Protein AF-A0A6V8NNG6-F1 (afdb_monomer_lite)

Secondary structure (DSSP, 8-state):
-HHHHHHHHHHHHHS-HHHHHHHHHHS-TTTHHHHHHHHHHHSSTT------TTT--SHHHHHHHHHHHTT-SSHHHHHHHHHHHHHHHHHHHGGGHHHHHHHS-HHHHHHHHHPPPHHHHHHHHTT-

InterPro domains:
  IPR038282 DUF2267 superfamily [G3DSA:1.10.490.110] (1-114)

Radius of gyration: 14.33 Å; chains: 1; bounding box: 49×26×32 Å

Structure (mmCIF, N/CA/C/O backbone):
data_AF-A0A6V8NNG6-F1
#
_entry.id   AF-A0A6V8NNG6-F1
#
loop_
_atom_site.group_PDB
_atom_site.id
_atom_site.type_symbol
_atom_site.label_atom_id
_atom_site.label_alt_id
_atom_site.label_comp_id
_atom_site.label_asym_id
_atom_site.label_entity_id
_atom_site.label_seq_id
_atom_site.pdbx_PDB_ins_code
_atom_site.Cartn_x
_atom_site.Cartn_y
_atom_site.Cartn_z
_atom_site.occupancy
_atom_site.B_iso_or_equiv
_atom_site.auth_seq_id
_atom_site.auth_comp_id
_atom_site.auth_asym_id
_atom_site.auth_atom_id
_atom_site.pdbx_PDB_model_num
ATOM 1 N N . MET A 1 1 ? 2.235 -13.095 -1.139 1.00 68.56 1 MET A N 1
ATOM 2 C CA . MET A 1 1 ? 3.204 -12.412 -0.245 1.00 68.56 1 MET A CA 1
ATOM 3 C C . MET A 1 1 ? 4.139 -11.438 -0.961 1.00 68.56 1 MET A C 1
ATOM 5 O O . MET A 1 1 ? 4.368 -10.376 -0.406 1.00 68.56 1 MET A O 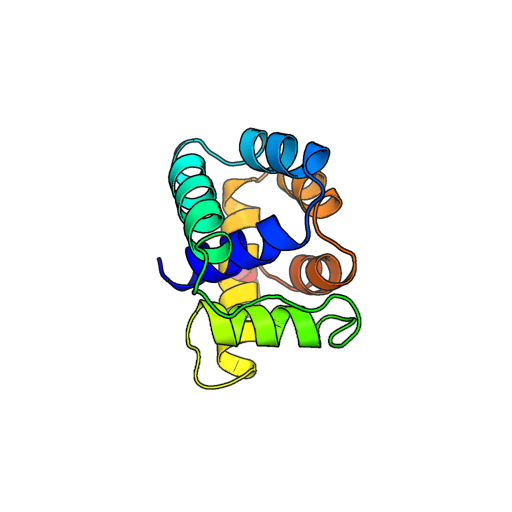1
ATOM 9 N N . ARG A 1 2 ? 4.645 -11.739 -2.168 1.00 78.38 2 ARG A N 1
ATOM 10 C CA . ARG A 1 2 ? 5.559 -10.855 -2.928 1.00 78.38 2 ARG A CA 1
ATOM 11 C C . ARG A 1 2 ? 5.034 -9.422 -3.120 1.00 78.38 2 ARG A C 1
ATOM 13 O O . ARG A 1 2 ? 5.756 -8.479 -2.840 1.00 78.38 2 ARG A O 1
ATOM 20 N N . ALA A 1 3 ? 3.758 -9.267 -3.490 1.00 81.44 3 ALA A N 1
ATOM 21 C CA . ALA A 1 3 ? 3.110 -7.959 -3.641 1.00 81.44 3 ALA A CA 1
ATOM 22 C C . ALA A 1 3 ? 3.118 -7.110 -2.370 1.00 81.44 3 ALA A C 1
ATOM 24 O O . ALA A 1 3 ? 3.494 -5.947 -2.419 1.00 81.44 3 ALA A O 1
ATOM 25 N N . VAL A 1 4 ? 2.750 -7.706 -1.233 1.00 83.31 4 VAL A N 1
ATOM 26 C CA . VAL A 1 4 ? 2.708 -7.011 0.059 1.00 83.31 4 VAL A CA 1
ATOM 27 C C . VAL A 1 4 ? 4.100 -6.510 0.433 1.00 83.31 4 VAL A C 1
ATOM 29 O O . VAL A 1 4 ? 4.239 -5.345 0.776 1.00 83.31 4 VAL A O 1
ATOM 32 N N . LYS A 1 5 ? 5.131 -7.354 0.283 1.00 83.62 5 LYS A N 1
ATOM 33 C CA . LYS A 1 5 ? 6.512 -6.961 0.585 1.00 83.62 5 LYS A CA 1
ATOM 34 C C . LYS A 1 5 ? 7.023 -5.846 -0.322 1.00 83.62 5 LYS A C 1
ATOM 36 O O . LYS A 1 5 ? 7.603 -4.885 0.164 1.00 83.62 5 LYS A O 1
ATOM 41 N N . ALA A 1 6 ? 6.755 -5.940 -1.625 1.00 83.38 6 ALA A N 1
ATOM 42 C CA . ALA A 1 6 ? 7.159 -4.912 -2.579 1.00 83.38 6 ALA A CA 1
ATOM 43 C C . ALA A 1 6 ? 6.490 -3.562 -2.279 1.00 83.38 6 ALA A C 1
ATOM 45 O O . ALA A 1 6 ? 7.154 -2.532 -2.234 1.00 83.38 6 ALA A O 1
ATOM 46 N N . VAL A 1 7 ? 5.180 -3.560 -2.018 1.00 85.06 7 VAL A N 1
ATOM 47 C CA . VAL A 1 7 ? 4.439 -2.331 -1.704 1.00 85.06 7 VAL A CA 1
ATOM 48 C C . VAL A 1 7 ? 4.872 -1.753 -0.355 1.00 85.06 7 VAL A C 1
ATOM 50 O O . VAL A 1 7 ? 5.117 -0.553 -0.271 1.00 85.06 7 VAL A O 1
ATOM 53 N N . PHE A 1 8 ? 5.021 -2.579 0.685 1.00 87.44 8 PHE A N 1
ATOM 54 C CA . PHE A 1 8 ? 5.480 -2.122 2.002 1.00 87.44 8 PHE A CA 1
ATOM 55 C C . PHE A 1 8 ? 6.910 -1.591 1.960 1.00 87.44 8 PHE A C 1
ATOM 57 O O . PHE A 1 8 ? 7.159 -0.508 2.477 1.00 87.44 8 PHE A O 1
ATOM 64 N N . GLY A 1 9 ? 7.821 -2.292 1.283 1.00 84.25 9 GLY A N 1
ATOM 65 C CA . GLY A 1 9 ? 9.206 -1.856 1.133 1.00 84.25 9 GLY A CA 1
ATOM 66 C C . GLY A 1 9 ? 9.321 -0.535 0.374 1.00 84.25 9 GLY A C 1
ATOM 67 O O . GLY A 1 9 ? 10.107 0.327 0.754 1.00 84.25 9 GLY A O 1
ATOM 68 N N . VAL A 1 10 ? 8.515 -0.329 -0.672 1.00 84.00 10 VAL A N 1
ATOM 69 C CA . VAL A 1 10 ? 8.499 0.956 -1.386 1.00 84.00 10 VAL A CA 1
ATOM 70 C C . VAL A 1 10 ? 7.920 2.059 -0.502 1.00 84.00 10 VAL A C 1
ATOM 72 O O . VAL A 1 10 ? 8.534 3.115 -0.376 1.00 84.00 10 VAL A O 1
ATOM 75 N N . LEU A 1 11 ? 6.797 1.824 0.179 1.00 82.75 11 LEU A N 1
ATOM 76 C CA . LEU A 1 11 ? 6.218 2.821 1.082 1.00 82.75 11 LEU A CA 1
ATOM 77 C C . LEU A 1 11 ? 7.160 3.193 2.232 1.00 82.75 11 LEU A C 1
ATOM 79 O O . LEU A 1 11 ? 7.303 4.376 2.527 1.00 82.75 11 LEU A O 1
ATOM 83 N N . SER A 1 12 ? 7.870 2.232 2.824 1.00 82.81 12 SER A N 1
ATOM 84 C CA . SER A 1 12 ? 8.826 2.504 3.903 1.00 82.81 12 SER A CA 1
ATOM 85 C C . SER A 1 12 ? 10.022 3.353 3.458 1.00 82.81 12 SER A C 1
ATOM 87 O O . SER A 1 12 ? 10.696 3.943 4.296 1.00 82.81 12 SER A O 1
ATOM 89 N N . THR A 1 13 ? 10.316 3.423 2.154 1.00 80.19 13 THR A N 1
ATOM 90 C CA . THR A 1 13 ? 11.345 4.338 1.618 1.00 80.19 13 THR A CA 1
ATOM 91 C C . THR A 1 13 ? 10.831 5.754 1.370 1.00 80.19 13 THR A C 1
ATOM 93 O O . THR A 1 13 ? 11.634 6.678 1.265 1.00 80.19 13 THR A O 1
ATOM 96 N N . LEU A 1 14 ? 9.511 5.923 1.268 1.00 77.25 14 LEU A N 1
ATOM 97 C CA . LEU A 1 14 ? 8.863 7.208 0.999 1.00 77.25 14 LEU A CA 1
ATOM 98 C C . LEU A 1 14 ? 8.370 7.895 2.280 1.00 77.25 14 LEU A C 1
ATOM 100 O O . LEU A 1 14 ? 8.163 9.105 2.282 1.00 77.25 14 LEU A O 1
ATOM 104 N N . LEU A 1 15 ? 8.176 7.131 3.357 1.00 77.44 15 LEU A N 1
ATOM 105 C CA . LEU A 1 15 ? 7.728 7.635 4.650 1.00 77.44 15 LEU A CA 1
ATOM 106 C C . LEU A 1 15 ? 8.888 8.230 5.468 1.00 77.44 15 LEU A C 1
ATOM 108 O O . LEU A 1 15 ? 9.942 7.598 5.587 1.00 77.44 15 LEU A O 1
ATOM 112 N N . PRO A 1 16 ? 8.693 9.398 6.106 1.00 79.38 16 PRO A N 1
ATOM 113 C CA . PRO A 1 16 ? 9.573 9.876 7.166 1.00 79.38 16 PRO A CA 1
ATOM 114 C C . PRO A 1 16 ? 9.666 8.874 8.322 1.00 79.38 16 PRO A C 1
ATOM 116 O O . PRO A 1 16 ? 8.719 8.147 8.612 1.00 79.38 16 PRO A O 1
ATOM 119 N N . GLU A 1 17 ? 10.779 8.879 9.057 1.00 77.19 17 GLU A N 1
ATOM 120 C CA . GLU A 1 17 ? 10.980 7.954 10.183 1.00 77.19 17 GLU A CA 1
ATOM 121 C C . GLU A 1 17 ? 9.939 8.112 11.303 1.00 77.19 17 GLU A C 1
ATOM 123 O O . GLU A 1 17 ? 9.515 7.115 11.890 1.00 77.19 17 GLU A O 1
ATOM 128 N N . SER A 1 18 ? 9.449 9.337 11.529 1.00 79.44 18 SER A N 1
ATOM 129 C CA . SER A 1 18 ? 8.323 9.616 12.434 1.00 79.44 18 SER A CA 1
ATOM 130 C C . SER A 1 18 ? 7.047 8.874 12.038 1.00 79.44 18 SER A C 1
ATOM 132 O O . SER A 1 18 ? 6.297 8.405 12.895 1.00 79.44 18 SER A O 1
ATOM 134 N N . ASP A 1 19 ? 6.828 8.736 10.734 1.00 84.25 19 ASP A N 1
ATOM 135 C CA . ASP A 1 19 ? 5.597 8.221 10.151 1.00 84.25 19 ASP A CA 1
ATOM 136 C C . ASP A 1 19 ? 5.674 6.703 9.979 1.00 84.25 19 ASP A C 1
ATOM 138 O O . ASP A 1 19 ? 4.651 6.030 10.054 1.00 84.25 19 ASP A O 1
ATOM 142 N N . MET A 1 20 ? 6.881 6.138 9.839 1.00 82.06 20 MET A N 1
ATOM 143 C CA . MET A 1 20 ? 7.099 4.686 9.821 1.00 82.06 20 MET A CA 1
ATOM 144 C C . MET A 1 20 ? 6.633 4.022 11.124 1.00 82.06 20 MET A C 1
ATOM 146 O O . MET A 1 20 ? 5.917 3.019 11.089 1.00 82.06 20 MET A O 1
ATOM 150 N N . ALA A 1 21 ? 6.987 4.593 12.282 1.00 84.94 21 ALA A N 1
ATOM 151 C CA . ALA A 1 21 ? 6.555 4.062 13.577 1.00 84.94 21 ALA A CA 1
ATOM 152 C C . ALA A 1 21 ? 5.026 4.131 13.732 1.00 84.94 21 ALA A C 1
ATOM 154 O O . ALA A 1 21 ? 4.399 3.191 14.227 1.00 84.94 21 ALA A O 1
ATOM 155 N N . MET A 1 22 ? 4.413 5.220 13.258 1.00 86.50 22 MET A N 1
ATOM 156 C CA . MET A 1 22 ? 2.961 5.384 13.272 1.00 86.50 22 MET A CA 1
ATOM 157 C C . MET A 1 22 ? 2.269 4.405 12.314 1.00 86.50 22 MET A C 1
ATOM 159 O O . MET A 1 22 ? 1.312 3.743 12.713 1.00 86.50 22 MET A O 1
ATOM 163 N N . ALA A 1 23 ? 2.786 4.244 11.092 1.00 86.44 23 ALA A N 1
ATOM 164 C CA . ALA A 1 23 ? 2.273 3.301 10.101 1.00 86.44 23 ALA A CA 1
ATOM 165 C C . ALA A 1 23 ? 2.286 1.873 10.646 1.00 86.44 23 ALA A C 1
ATOM 167 O O . ALA A 1 23 ? 1.281 1.171 10.544 1.00 86.44 23 ALA A O 1
ATOM 168 N N . ARG A 1 24 ? 3.386 1.471 11.291 1.00 85.69 24 ARG A N 1
ATOM 169 C CA . ARG A 1 24 ? 3.514 0.165 11.941 1.00 85.69 24 ARG A CA 1
ATOM 170 C C . ARG A 1 24 ? 2.495 -0.035 13.062 1.00 85.69 24 ARG A C 1
ATOM 172 O O . ARG A 1 24 ? 1.882 -1.094 13.122 1.00 85.69 24 ARG A O 1
ATOM 179 N N . ASN A 1 25 ? 2.312 0.954 13.936 1.00 88.00 25 ASN A N 1
ATOM 180 C CA . ASN A 1 25 ? 1.385 0.844 15.070 1.00 88.00 25 ASN A CA 1
ATOM 181 C C . ASN A 1 25 ? -0.080 0.744 14.635 1.00 88.00 25 ASN A C 1
ATOM 183 O O . ASN A 1 25 ? -0.892 0.146 15.336 1.00 88.00 25 ASN A O 1
ATOM 187 N N . LEU A 1 26 ? -0.415 1.324 13.483 1.00 87.44 26 LEU A N 1
ATOM 188 C CA . LEU A 1 26 ? -1.744 1.211 12.892 1.00 87.44 26 LEU A CA 1
ATOM 189 C C . LEU A 1 26 ? -1.960 -0.141 12.195 1.00 87.44 26 LEU A C 1
ATOM 191 O O . LEU A 1 26 ? -3.106 -0.547 12.019 1.00 87.44 26 LEU A O 1
ATOM 195 N N . LEU A 1 27 ? -0.895 -0.849 11.801 1.00 87.75 27 LEU A N 1
ATOM 196 C CA . LEU A 1 27 ? -1.018 -2.160 11.170 1.00 87.75 27 LEU A CA 1
ATOM 197 C C . LEU A 1 27 ? -1.471 -3.233 12.177 1.00 87.75 27 LEU A C 1
ATOM 199 O O . LEU A 1 27 ? -0.964 -3.289 13.302 1.00 87.75 27 LEU A O 1
ATOM 203 N N . PRO A 1 28 ? -2.338 -4.171 11.749 1.00 86.12 28 PRO A N 1
ATOM 204 C CA . PRO A 1 28 ? -2.646 -5.362 12.530 1.00 86.12 28 PRO A CA 1
ATOM 205 C C . PRO A 1 28 ? -1.373 -6.141 12.874 1.00 86.12 28 PRO A C 1
ATOM 207 O O . PRO A 1 28 ? -0.478 -6.256 12.034 1.00 86.12 28 PRO A O 1
ATOM 210 N N . GLU A 1 29 ? -1.328 -6.761 14.055 1.00 85.38 29 GLU A N 1
ATOM 211 C CA . GLU A 1 29 ? -0.160 -7.515 14.548 1.00 85.38 29 GLU A CA 1
ATOM 212 C C . GLU A 1 29 ? 0.367 -8.546 13.535 1.00 85.38 29 GLU A C 1
ATOM 214 O O . GLU A 1 29 ? 1.572 -8.714 13.380 1.00 85.38 29 GLU A O 1
ATOM 219 N N . ALA A 1 30 ? -0.527 -9.179 12.769 1.00 85.31 30 ALA A N 1
ATOM 220 C CA . ALA A 1 30 ? -0.166 -10.156 11.742 1.00 85.31 30 ALA A CA 1
ATOM 221 C C . ALA A 1 30 ? 0.622 -9.569 10.550 1.00 85.31 30 ALA A C 1
ATOM 223 O O . ALA A 1 30 ? 1.306 -10.311 9.845 1.00 85.31 30 ALA A O 1
ATOM 224 N N . LEU A 1 31 ? 0.516 -8.261 10.292 1.00 84.94 31 LEU A N 1
ATOM 225 C CA . LEU A 1 31 ? 1.186 -7.572 9.180 1.00 84.94 31 LEU A CA 1
ATOM 226 C C . LEU A 1 31 ? 2.441 -6.807 9.611 1.00 84.94 31 LEU A C 1
ATOM 228 O O . LEU A 1 31 ? 3.285 -6.529 8.762 1.00 84.94 31 LEU A O 1
ATOM 232 N N . GLN A 1 32 ? 2.606 -6.528 10.906 1.00 86.69 32 GLN A N 1
ATOM 233 C CA . GLN A 1 32 ? 3.815 -5.902 11.447 1.00 86.69 32 GLN A CA 1
ATOM 234 C C . GLN A 1 32 ? 5.118 -6.647 11.096 1.00 86.69 32 GLN A C 1
ATOM 236 O O . GLN A 1 32 ? 6.029 -5.987 10.600 1.00 86.69 32 GLN A O 1
ATOM 241 N N . PRO A 1 33 ? 5.233 -7.986 11.234 1.00 86.12 33 PRO A N 1
ATOM 242 C CA . PRO A 1 33 ? 6.474 -8.674 10.869 1.00 86.12 33 PRO A CA 1
ATOM 243 C C . PRO A 1 33 ? 6.745 -8.628 9.359 1.00 86.12 33 PRO A C 1
ATOM 245 O O . PRO A 1 33 ? 7.893 -8.640 8.931 1.00 86.12 33 PRO A O 1
ATOM 248 N N . VAL A 1 34 ? 5.696 -8.551 8.529 1.00 85.06 34 VAL A N 1
ATOM 249 C CA . VAL A 1 34 ? 5.846 -8.405 7.073 1.00 85.06 34 VAL A CA 1
ATOM 250 C C . VAL A 1 34 ? 6.356 -7.009 6.725 1.00 85.06 34 VAL A C 1
ATOM 252 O O . VAL A 1 34 ? 7.176 -6.874 5.821 1.00 85.06 34 VAL A O 1
ATOM 255 N N . TRP A 1 35 ? 5.889 -5.983 7.437 1.00 84.81 35 TRP A N 1
ATOM 256 C CA . TRP A 1 35 ? 6.380 -4.614 7.308 1.00 84.81 35 TRP A CA 1
ATOM 257 C C . TRP A 1 35 ? 7.869 -4.521 7.663 1.00 84.81 35 TRP A C 1
ATOM 259 O O . TRP A 1 35 ? 8.658 -4.096 6.824 1.00 84.81 35 TRP A O 1
ATOM 269 N N . GLU A 1 36 ? 8.270 -5.020 8.837 1.00 84.12 36 GLU A N 1
ATOM 270 C CA . GLU A 1 36 ? 9.674 -5.014 9.287 1.00 84.12 36 GLU A CA 1
ATOM 271 C C . GLU A 1 36 ? 10.614 -5.755 8.323 1.00 84.12 36 GLU A C 1
ATOM 273 O O . GLU A 1 36 ? 11.685 -5.257 7.976 1.00 84.12 36 GLU A O 1
ATOM 278 N N . ASP A 1 37 ? 10.200 -6.930 7.844 1.00 81.81 37 ASP A N 1
ATOM 279 C CA . ASP A 1 37 ? 10.977 -7.714 6.879 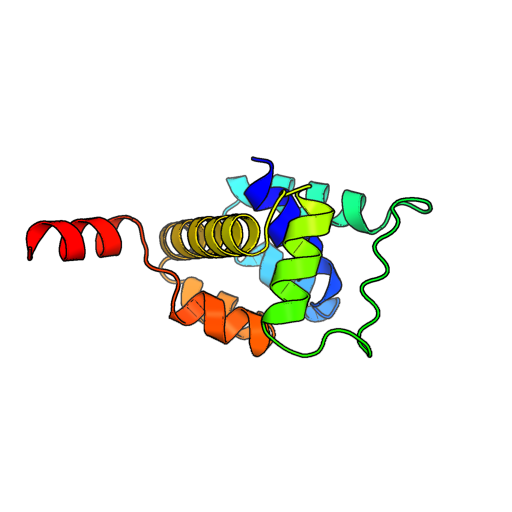1.00 81.81 37 ASP A CA 1
ATOM 280 C C . ASP A 1 37 ? 11.151 -6.972 5.538 1.00 81.81 37 ASP A C 1
ATOM 282 O O . ASP A 1 37 ? 12.189 -7.076 4.881 1.00 81.81 37 ASP A O 1
ATOM 286 N N . SER A 1 38 ? 10.161 -6.159 5.154 1.00 77.69 38 SER A N 1
ATOM 287 C CA . SER A 1 38 ? 10.191 -5.371 3.915 1.00 77.69 38 SER A CA 1
ATOM 288 C C . SER A 1 38 ? 11.094 -4.136 4.019 1.00 77.69 38 SER A C 1
ATOM 290 O O . SER A 1 38 ? 11.720 -3.762 3.024 1.00 77.69 38 SER A O 1
ATOM 292 N N . GLU A 1 39 ? 11.230 -3.539 5.210 1.00 70.69 39 GLU A N 1
ATOM 293 C CA . GLU A 1 39 ? 12.182 -2.444 5.463 1.00 70.69 39 GLU A CA 1
ATOM 294 C C . GLU A 1 39 ? 13.639 -2.897 5.272 1.00 70.69 39 GLU A C 1
ATOM 296 O O . GLU A 1 39 ? 14.473 -2.160 4.736 1.00 70.69 39 GLU A O 1
ATOM 301 N N . GLY A 1 40 ? 13.964 -4.125 5.691 1.00 59.88 40 GLY A N 1
ATOM 302 C CA . GLY A 1 40 ? 15.312 -4.686 5.558 1.00 59.88 40 GLY A CA 1
ATOM 303 C C . GLY A 1 40 ? 15.724 -4.943 4.104 1.00 59.88 40 GLY A C 1
ATOM 304 O O . GLY A 1 40 ? 16.902 -4.809 3.752 1.00 59.88 40 GLY A O 1
ATOM 305 N N . GLN A 1 41 ? 14.752 -5.259 3.245 1.00 56.75 41 GLN A N 1
ATOM 306 C CA . GLN A 1 41 ? 14.970 -5.650 1.850 1.00 56.75 41 GLN A CA 1
ATOM 307 C C . GLN A 1 41 ? 15.300 -4.459 0.928 1.00 56.75 41 GLN A C 1
ATOM 309 O O . GLN A 1 41 ? 16.023 -4.614 -0.061 1.00 56.75 41 GLN A O 1
ATOM 314 N N . THR A 1 42 ? 14.837 -3.255 1.273 1.00 52.94 42 THR A N 1
ATOM 315 C CA . THR A 1 42 ? 15.158 -2.010 0.549 1.00 52.94 42 THR A CA 1
ATOM 316 C C . THR A 1 42 ? 16.392 -1.287 1.098 1.00 52.94 42 THR A C 1
ATOM 318 O O . THR A 1 42 ? 16.963 -0.441 0.411 1.00 52.94 42 THR A O 1
ATOM 321 N N . ARG A 1 43 ? 16.860 -1.646 2.305 1.00 47.97 43 ARG A N 1
ATOM 322 C CA . ARG A 1 43 ? 18.039 -1.049 2.967 1.00 47.97 43 ARG A CA 1
ATOM 323 C C . ARG A 1 43 ? 19.338 -1.850 2.820 1.00 47.97 43 ARG A C 1
ATOM 325 O O . ARG A 1 43 ? 20.377 -1.412 3.314 1.00 47.97 43 ARG A O 1
ATOM 332 N N . THR A 1 44 ? 19.324 -3.007 2.152 1.00 38.97 44 THR A N 1
ATOM 333 C CA . THR A 1 44 ? 20.535 -3.826 1.982 1.00 38.97 44 THR A CA 1
ATOM 334 C C . THR A 1 44 ? 21.535 -3.137 1.033 1.00 38.97 44 THR A C 1
ATOM 336 O O . THR A 1 44 ? 21.182 -2.866 -0.119 1.00 38.97 44 THR A O 1
ATOM 339 N N . PRO A 1 45 ? 22.793 -2.876 1.445 1.00 36.50 45 PRO A N 1
ATOM 340 C CA . PRO A 1 45 ? 23.805 -2.302 0.559 1.00 36.50 45 PRO A CA 1
ATOM 341 C C . PRO A 1 45 ? 24.105 -3.290 -0.580 1.00 36.50 45 PRO A C 1
ATOM 343 O O . PRO A 1 45 ? 24.681 -4.347 -0.348 1.00 36.50 45 PRO A O 1
ATOM 346 N N . GLY A 1 46 ? 23.669 -2.968 -1.800 1.00 41.47 46 GLY A N 1
ATOM 347 C CA . GLY A 1 46 ? 23.782 -3.838 -2.984 1.00 41.47 46 GLY A CA 1
ATOM 348 C C . GLY A 1 46 ? 22.441 -4.199 -3.635 1.00 41.47 46 GLY A C 1
ATOM 349 O O . GLY A 1 46 ? 22.424 -4.598 -4.796 1.00 41.47 46 GLY A O 1
ATOM 350 N N . SER A 1 47 ? 21.321 -3.984 -2.936 1.00 43.22 47 SER A N 1
ATOM 351 C CA . SER A 1 47 ? 19.970 -4.004 -3.507 1.00 43.22 47 SER A CA 1
ATOM 352 C C . SER A 1 47 ? 19.723 -2.657 -4.194 1.00 43.22 47 SER A C 1
ATOM 354 O O . SER A 1 47 ? 19.503 -1.628 -3.555 1.00 43.22 47 SER A O 1
ATOM 356 N N . PHE A 1 48 ? 19.900 -2.631 -5.512 1.00 44.00 48 PHE A N 1
ATOM 357 C CA . PHE A 1 48 ? 19.785 -1.451 -6.369 1.00 44.00 48 PHE A CA 1
ATOM 358 C C . PHE A 1 48 ? 18.338 -0.945 -6.460 1.00 44.00 48 PHE A C 1
ATOM 360 O O . PHE A 1 48 ? 17.712 -1.059 -7.504 1.00 44.00 48 PHE A O 1
ATOM 367 N N . ILE A 1 49 ? 17.801 -0.321 -5.414 1.00 47.53 49 ILE A N 1
ATOM 368 C CA . ILE A 1 49 ? 16.698 0.630 -5.595 1.00 47.53 49 ILE A CA 1
ATOM 369 C C . ILE A 1 49 ? 16.923 1.837 -4.680 1.00 47.53 49 ILE A C 1
ATOM 371 O O . ILE A 1 49 ? 16.189 2.094 -3.733 1.00 47.53 49 ILE A O 1
ATOM 375 N N . ARG A 1 50 ? 17.944 2.646 -5.000 1.00 44.41 50 ARG A N 1
ATOM 376 C CA . ARG A 1 50 ? 17.833 4.083 -4.722 1.00 44.41 50 ARG A CA 1
ATOM 377 C C . ARG A 1 50 ? 16.726 4.593 -5.639 1.00 44.41 50 ARG A C 1
ATOM 379 O O . ARG A 1 50 ? 17.013 4.956 -6.779 1.00 44.41 50 ARG A O 1
ATOM 386 N N . ILE A 1 51 ? 15.479 4.578 -5.168 1.00 48.72 51 ILE A N 1
ATOM 387 C CA . ILE A 1 51 ? 14.420 5.389 -5.772 1.00 48.72 51 ILE A CA 1
ATOM 388 C C . ILE A 1 51 ? 14.931 6.821 -5.636 1.00 48.72 51 ILE A C 1
ATOM 390 O O . ILE A 1 51 ? 14.943 7.378 -4.543 1.00 48.72 51 ILE A O 1
ATOM 394 N N . GLN A 1 52 ? 15.510 7.364 -6.708 1.00 43.25 52 GLN A N 1
ATOM 395 C CA . GLN A 1 52 ? 15.955 8.749 -6.706 1.00 43.25 52 GLN A CA 1
ATOM 396 C C . GLN A 1 52 ? 14.683 9.600 -6.664 1.00 43.25 52 GLN A C 1
ATOM 398 O O . GLN A 1 52 ? 13.913 9.537 -7.627 1.00 43.25 52 GLN A O 1
ATOM 403 N N . PRO A 1 53 ? 14.445 10.367 -5.584 1.00 43.47 53 PRO A N 1
ATOM 404 C CA . PRO A 1 53 ? 13.210 11.132 -5.419 1.00 43.47 53 PRO A CA 1
ATOM 405 C C . PRO A 1 53 ? 12.998 12.141 -6.560 1.00 43.47 53 PRO A C 1
ATOM 407 O O . PRO A 1 53 ? 11.866 12.483 -6.881 1.00 43.47 53 PRO A O 1
ATOM 410 N N . ASP A 1 54 ? 14.075 12.544 -7.241 1.00 46.91 54 ASP A N 1
ATOM 411 C CA . ASP A 1 54 ? 14.049 13.574 -8.281 1.00 46.91 54 ASP A CA 1
ATOM 412 C C . ASP A 1 54 ? 13.660 13.084 -9.687 1.00 46.91 54 ASP A C 1
ATOM 414 O O . ASP A 1 54 ? 13.390 13.911 -10.558 1.00 46.91 54 ASP A O 1
ATOM 418 N N . ARG A 1 55 ? 13.649 11.768 -9.964 1.00 41.94 55 ARG A N 1
ATOM 419 C CA . ARG A 1 55 ? 13.412 11.258 -11.338 1.00 41.94 55 ARG A CA 1
ATOM 420 C C . ARG A 1 55 ? 12.042 10.644 -11.586 1.00 41.94 55 ARG A C 1
ATOM 422 O O . ARG A 1 55 ? 11.682 10.450 -12.742 1.00 41.94 55 ARG A O 1
ATOM 429 N N . HIS A 1 56 ? 11.281 10.378 -10.533 1.00 49.56 56 HIS A N 1
ATOM 430 C CA . HIS A 1 56 ? 10.015 9.665 -10.636 1.00 49.56 56 HIS A CA 1
ATOM 431 C C . HIS A 1 56 ? 8.971 10.292 -9.706 1.00 49.56 56 HIS A C 1
ATOM 433 O O . HIS A 1 56 ? 8.474 9.652 -8.783 1.00 49.56 56 HIS A O 1
ATOM 439 N N . SER A 1 57 ? 8.667 11.573 -9.920 1.00 55.16 57 SER A N 1
ATOM 440 C CA . SER A 1 57 ? 7.553 12.226 -9.233 1.00 55.16 57 SER A CA 1
ATOM 441 C C . SER A 1 57 ? 6.224 11.668 -9.753 1.00 55.16 57 SER A C 1
ATOM 443 O O . SER A 1 57 ? 6.050 11.423 -10.951 1.00 55.16 57 SER A O 1
ATOM 445 N N . GLY A 1 58 ? 5.264 11.441 -8.860 1.00 69.75 58 GLY A N 1
ATOM 446 C CA . GLY A 1 58 ? 3.934 10.980 -9.252 1.00 69.75 58 GLY A CA 1
ATOM 447 C C . GLY A 1 58 ? 3.670 9.477 -9.094 1.00 69.75 58 GLY A C 1
ATOM 448 O O . GLY A 1 58 ? 4.524 8.659 -8.761 1.00 69.75 58 GLY A O 1
ATOM 449 N N . VAL A 1 59 ? 2.426 9.109 -9.403 1.00 77.06 59 VAL A N 1
ATOM 450 C CA . VAL A 1 59 ? 1.896 7.732 -9.389 1.00 77.06 59 VAL A CA 1
ATOM 451 C C . VAL A 1 59 ? 2.758 6.760 -10.210 1.00 77.06 59 VAL A C 1
ATOM 453 O O . VAL A 1 59 ? 2.871 5.589 -9.859 1.00 77.06 59 VAL A O 1
ATOM 456 N N . HIS A 1 60 ? 3.385 7.240 -11.288 1.00 79.06 60 HIS A N 1
ATOM 457 C CA . HIS A 1 60 ? 4.227 6.422 -12.160 1.00 79.06 60 HIS A CA 1
ATOM 458 C C . HIS A 1 60 ? 5.480 5.907 -11.443 1.00 79.06 60 HIS A C 1
ATOM 460 O O . HIS A 1 60 ? 5.795 4.726 -11.552 1.00 79.06 60 HIS A O 1
ATOM 466 N N . GLY A 1 61 ? 6.125 6.753 -10.632 1.00 78.00 61 GLY A N 1
ATOM 467 C CA . GLY A 1 61 ? 7.306 6.361 -9.866 1.00 78.00 61 GLY A CA 1
ATOM 468 C C . GLY A 1 61 ? 7.022 5.308 -8.812 1.00 78.00 61 GLY A C 1
ATOM 469 O O . GLY A 1 61 ? 7.794 4.367 -8.648 1.00 78.00 61 GLY A O 1
ATOM 470 N N . LEU A 1 62 ? 5.865 5.410 -8.156 1.00 80.69 62 LEU A N 1
ATOM 471 C CA . LEU A 1 62 ? 5.403 4.393 -7.217 1.00 80.69 62 LEU A CA 1
ATOM 472 C C . LEU A 1 62 ? 5.178 3.043 -7.919 1.00 80.69 62 LEU A C 1
ATOM 474 O O . LEU A 1 62 ? 5.587 2.004 -7.404 1.00 80.69 62 LEU A O 1
ATOM 478 N N . ILE A 1 63 ? 4.572 3.051 -9.110 1.00 84.38 63 ILE A N 1
ATOM 479 C CA . ILE A 1 63 ? 4.342 1.831 -9.896 1.00 84.38 63 ILE A CA 1
ATOM 480 C C . ILE A 1 63 ? 5.667 1.214 -10.341 1.00 84.38 63 ILE A C 1
ATOM 482 O O . ILE A 1 63 ? 5.845 0.011 -10.176 1.00 84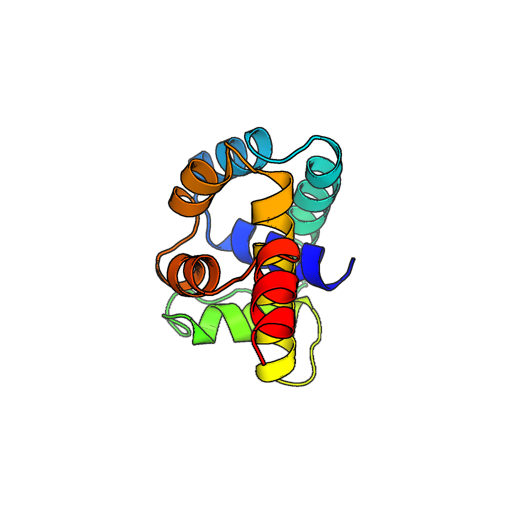.38 63 ILE A O 1
ATOM 486 N N . GLU A 1 64 ? 6.601 2.003 -10.870 1.00 82.62 64 GLU A N 1
ATOM 487 C CA . GLU A 1 64 ? 7.914 1.508 -11.304 1.00 82.62 64 GLU A CA 1
ATOM 488 C C . GLU A 1 64 ? 8.735 0.951 -10.137 1.00 82.62 64 GLU A C 1
ATOM 490 O O . GLU A 1 64 ? 9.355 -0.109 -10.262 1.00 82.62 64 GLU A O 1
ATOM 495 N N . ALA A 1 65 ? 8.691 1.611 -8.980 1.00 81.69 65 ALA A N 1
ATOM 496 C CA . ALA A 1 65 ? 9.342 1.136 -7.768 1.00 81.69 65 ALA A CA 1
ATOM 497 C C . ALA A 1 65 ? 8.775 -0.213 -7.306 1.00 81.69 65 ALA A C 1
ATOM 499 O O . ALA A 1 65 ? 9.536 -1.131 -6.992 1.00 81.69 65 ALA A O 1
ATOM 500 N N . VAL A 1 66 ? 7.448 -0.369 -7.331 1.00 84.19 66 VAL A N 1
ATOM 501 C CA . VAL A 1 66 ? 6.797 -1.646 -7.009 1.00 84.19 66 VAL A CA 1
ATOM 502 C C . VAL A 1 66 ? 7.087 -2.701 -8.074 1.00 84.19 66 VAL A C 1
ATOM 504 O O . VAL A 1 66 ? 7.334 -3.850 -7.715 1.00 84.19 66 VAL A O 1
ATOM 507 N N . CYS A 1 67 ? 7.124 -2.333 -9.358 1.00 82.31 67 CYS A N 1
ATOM 508 C CA . CYS A 1 67 ? 7.532 -3.226 -10.447 1.00 82.31 67 CYS A CA 1
ATOM 509 C C . CYS A 1 67 ? 8.941 -3.761 -10.238 1.00 82.31 67 CYS A C 1
ATOM 511 O O . CYS A 1 67 ? 9.165 -4.960 -10.360 1.00 82.31 67 CYS A O 1
ATOM 513 N N . THR A 1 68 ? 9.866 -2.885 -9.863 1.00 81.38 68 THR A N 1
ATOM 514 C CA . THR A 1 68 ? 11.266 -3.243 -9.636 1.00 81.38 68 THR A CA 1
ATOM 515 C C . THR A 1 68 ? 11.411 -4.108 -8.385 1.00 81.38 68 THR A C 1
ATOM 517 O O . THR A 1 68 ? 12.005 -5.180 -8.442 1.00 81.38 68 THR A O 1
ATOM 520 N N . SER A 1 69 ? 10.818 -3.691 -7.262 1.00 80.00 69 SER A N 1
ATOM 521 C CA . SER A 1 69 ? 10.909 -4.410 -5.984 1.00 80.00 69 SER A CA 1
ATOM 522 C C . SER A 1 69 ? 10.185 -5.759 -6.006 1.00 80.00 69 SER A C 1
ATOM 524 O O . SER A 1 69 ? 10.647 -6.734 -5.418 1.00 80.00 69 SER A O 1
ATOM 526 N N . GLY A 1 70 ? 9.051 -5.827 -6.698 1.00 80.31 70 GLY A N 1
ATOM 527 C CA . GLY A 1 70 ? 8.258 -7.038 -6.855 1.00 80.31 70 GLY A CA 1
ATOM 528 C C . GLY A 1 70 ? 8.583 -7.836 -8.110 1.00 80.31 70 GLY A C 1
ATOM 529 O O . GLY A 1 70 ? 7.827 -8.759 -8.387 1.00 80.31 70 GLY A O 1
ATOM 530 N N . GLU A 1 71 ? 9.632 -7.465 -8.858 1.00 83.25 71 GLU A N 1
ATOM 531 C CA . GLU A 1 71 ? 10.035 -7.998 -10.174 1.00 83.25 71 GLU A CA 1
ATOM 532 C C . GLU A 1 71 ? 8.823 -8.385 -11.052 1.00 83.25 71 GLU A C 1
ATOM 534 O O . GLU A 1 71 ? 8.654 -9.534 -11.481 1.00 83.25 71 GLU A O 1
ATOM 539 N N . TYR A 1 72 ? 7.931 -7.406 -11.236 1.00 82.31 72 TYR A N 1
ATOM 540 C CA . TYR A 1 72 ? 6.793 -7.470 -12.150 1.00 82.31 72 TYR A CA 1
ATOM 541 C C . TYR A 1 72 ? 7.241 -7.130 -13.570 1.00 82.31 72 TYR A C 1
ATOM 543 O O . TYR A 1 72 ? 8.114 -6.286 -13.778 1.00 82.31 72 TYR A O 1
ATOM 551 N N . LEU A 1 73 ? 6.621 -7.776 -14.556 1.00 81.25 73 LEU A N 1
ATOM 552 C CA . LEU A 1 73 ? 7.016 -7.680 -15.960 1.00 81.25 73 LEU A CA 1
ATOM 553 C C . LEU A 1 73 ? 6.401 -6.463 -16.657 1.00 81.25 73 LEU A C 1
ATOM 555 O O . LEU A 1 73 ? 6.846 -6.085 -17.740 1.00 81.25 73 LEU A O 1
ATOM 559 N N . SER A 1 74 ? 5.375 -5.848 -16.059 1.00 86.12 74 SER A N 1
ATOM 560 C CA . SER A 1 74 ? 4.731 -4.665 -16.625 1.0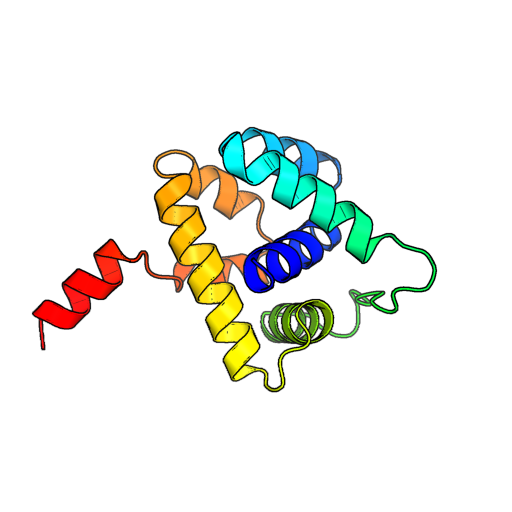0 86.12 74 SER A CA 1
ATOM 561 C C . SER A 1 74 ? 4.194 -3.689 -15.569 1.00 86.12 74 SER A C 1
ATOM 563 O O . SER A 1 74 ? 3.795 -4.107 -14.478 1.00 86.12 74 SER A O 1
ATOM 565 N N . PRO A 1 75 ? 4.067 -2.391 -15.915 1.00 84.50 75 PRO A N 1
ATOM 566 C CA . PRO A 1 75 ? 3.401 -1.402 -15.065 1.00 84.50 75 PRO A CA 1
ATOM 567 C C . PRO A 1 75 ? 1.956 -1.770 -14.705 1.00 84.50 75 PRO A C 1
ATOM 569 O O . PRO A 1 75 ? 1.478 -1.412 -13.631 1.00 84.50 75 PRO A O 1
ATOM 572 N N . ALA A 1 76 ? 1.258 -2.498 -15.583 1.00 86.00 76 ALA A N 1
ATOM 573 C CA . ALA A 1 76 ? -0.099 -2.970 -15.323 1.00 86.00 76 ALA A CA 1
ATOM 574 C C . ALA A 1 76 ? -0.126 -3.989 -14.173 1.00 86.00 76 ALA A C 1
ATOM 576 O O . ALA A 1 76 ? -0.956 -3.873 -13.275 1.00 86.00 76 ALA A O 1
ATOM 577 N N . GLU A 1 77 ? 0.817 -4.934 -14.149 1.00 83.44 77 GLU A N 1
ATOM 578 C CA . GLU A 1 77 ? 0.960 -5.889 -13.043 1.00 83.44 77 GLU A CA 1
ATOM 579 C C . GLU A 1 77 ? 1.320 -5.187 -11.730 1.00 83.44 77 GLU A C 1
ATOM 581 O O . GLU A 1 77 ? 0.732 -5.491 -10.692 1.00 83.44 77 GLU A O 1
ATOM 586 N N . GLY A 1 78 ? 2.226 -4.203 -11.773 1.00 84.81 78 GLY A N 1
ATOM 587 C CA . GLY A 1 78 ? 2.559 -3.388 -10.604 1.00 84.81 78 GLY A CA 1
ATOM 588 C C . GLY A 1 78 ? 1.358 -2.607 -10.069 1.00 84.81 78 GLY A C 1
ATOM 589 O O . GLY A 1 78 ? 1.120 -2.592 -8.863 1.00 84.81 78 GLY A O 1
ATOM 590 N N . MET A 1 79 ? 0.551 -2.015 -10.954 1.00 87.06 79 MET A N 1
ATOM 591 C CA . MET A 1 79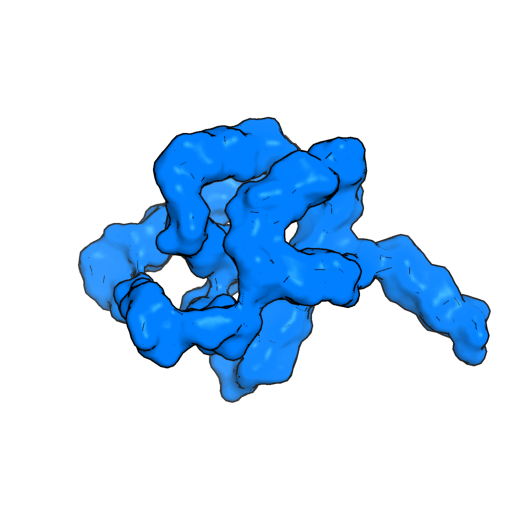 ? -0.676 -1.317 -10.564 1.00 87.06 79 MET A CA 1
ATOM 592 C C . MET A 1 79 ? -1.695 -2.273 -9.933 1.00 87.06 79 MET A C 1
ATOM 594 O O . MET A 1 79 ? -2.237 -1.957 -8.876 1.00 87.06 79 MET A O 1
ATOM 598 N N . VAL A 1 80 ? -1.908 -3.457 -10.519 1.00 86.75 80 VAL A N 1
ATOM 599 C CA . VAL A 1 80 ? -2.778 -4.495 -9.938 1.00 86.75 80 VAL A CA 1
ATOM 600 C C . VAL A 1 80 ? -2.274 -4.919 -8.559 1.00 86.75 80 VAL A C 1
ATOM 602 O O . VAL A 1 80 ? -3.070 -5.035 -7.627 1.00 86.75 80 VAL A O 1
ATOM 605 N N . ALA A 1 81 ? -0.961 -5.096 -8.395 1.00 86.75 81 ALA A N 1
ATOM 606 C CA . ALA A 1 81 ? -0.363 -5.440 -7.111 1.00 86.75 81 ALA A CA 1
ATOM 607 C C . ALA A 1 81 ? -0.601 -4.348 -6.056 1.00 86.75 81 ALA A C 1
ATOM 609 O O . ALA A 1 81 ? -1.002 -4.668 -4.937 1.00 86.75 81 ALA A O 1
ATOM 610 N N . ILE A 1 82 ? -0.412 -3.072 -6.412 1.00 89.06 82 ILE A N 1
ATOM 611 C CA . ILE A 1 82 ? -0.683 -1.939 -5.514 1.00 89.06 82 ILE A CA 1
ATOM 612 C C . ILE A 1 82 ? -2.161 -1.902 -5.130 1.00 89.06 82 ILE A C 1
ATOM 614 O O . ILE A 1 82 ? -2.477 -1.866 -3.942 1.00 89.06 82 ILE A O 1
ATOM 618 N N . SER A 1 83 ? -3.068 -1.957 -6.108 1.00 89.00 83 SER A N 1
ATOM 619 C CA . SER A 1 83 ? -4.511 -1.919 -5.860 1.00 89.00 83 SER A CA 1
ATOM 620 C C . SER A 1 83 ? -4.974 -3.081 -4.982 1.00 89.00 83 SER A C 1
ATOM 622 O O . SER A 1 83 ? -5.742 -2.858 -4.051 1.00 89.00 83 SER A O 1
ATOM 624 N N . ALA A 1 84 ? -4.471 -4.295 -5.220 1.00 86.88 84 ALA A N 1
ATOM 625 C CA . ALA A 1 84 ? -4.805 -5.463 -4.410 1.00 86.88 84 ALA A CA 1
ATOM 626 C C . ALA A 1 84 ? -4.299 -5.326 -2.966 1.00 86.88 84 ALA A C 1
ATOM 628 O O . ALA A 1 84 ? -5.029 -5.637 -2.025 1.00 86.88 84 ALA A O 1
ATOM 629 N N . VAL A 1 85 ? -3.069 -4.835 -2.774 1.00 89.56 85 VAL A N 1
ATOM 630 C CA . VAL A 1 85 ? -2.514 -4.621 -1.430 1.00 89.56 85 VAL A CA 1
ATOM 631 C C . VAL A 1 85 ? -3.274 -3.518 -0.702 1.00 89.56 85 VAL A C 1
ATOM 633 O O . VAL A 1 85 ? -3.641 -3.717 0.449 1.00 89.56 85 VAL A O 1
ATOM 636 N N . PHE A 1 86 ? -3.560 -2.390 -1.352 1.00 91.44 86 PHE A N 1
ATOM 637 C CA . PHE A 1 86 ? -4.301 -1.284 -0.739 1.00 91.44 86 PHE A CA 1
ATOM 638 C C . PHE A 1 86 ? -5.743 -1.664 -0.409 1.00 91.44 86 PHE A C 1
ATOM 640 O O . PHE A 1 86 ? -6.208 -1.355 0.685 1.00 91.44 86 PHE A O 1
ATOM 647 N N . GLY A 1 87 ? -6.425 -2.386 -1.301 1.00 88.50 87 GLY A N 1
ATOM 648 C CA . GLY A 1 87 ? -7.763 -2.918 -1.045 1.00 88.50 87 GLY A CA 1
ATOM 649 C C . GLY A 1 87 ? -7.781 -3.847 0.168 1.00 88.50 87 GLY A C 1
ATOM 650 O O . GLY A 1 87 ? -8.550 -3.632 1.102 1.00 88.50 87 GLY A O 1
ATOM 651 N N . ALA A 1 88 ? -6.858 -4.813 0.213 1.00 88.12 88 ALA A N 1
ATOM 652 C CA . ALA A 1 88 ? -6.720 -5.711 1.358 1.00 88.12 88 ALA A CA 1
ATOM 653 C C . ALA A 1 88 ? -6.353 -4.957 2.647 1.00 88.12 88 ALA A C 1
ATOM 655 O O . ALA A 1 88 ? -6.820 -5.307 3.731 1.00 88.12 88 ALA A O 1
ATOM 656 N N . LEU A 1 89 ? -5.528 -3.912 2.556 1.00 87.94 89 LEU A N 1
ATOM 657 C CA . LEU A 1 89 ? -5.128 -3.135 3.722 1.00 87.94 89 LEU A CA 1
ATOM 658 C C . LEU A 1 89 ? -6.288 -2.316 4.285 1.00 87.94 89 LEU A C 1
ATOM 660 O O . LEU A 1 89 ? -6.475 -2.310 5.498 1.00 87.94 89 LEU A O 1
ATOM 664 N N . LYS A 1 90 ? -7.107 -1.697 3.427 1.00 88.69 90 LYS A N 1
ATOM 665 C CA . LYS A 1 90 ? -8.344 -1.014 3.836 1.00 88.69 90 LYS A CA 1
ATOM 666 C C . LYS A 1 90 ? -9.269 -1.943 4.620 1.00 88.69 90 LYS A C 1
ATOM 668 O O . LYS A 1 90 ? -9.740 -1.572 5.691 1.00 88.69 90 LYS A O 1
ATOM 673 N N . GLU A 1 91 ? -9.470 -3.171 4.142 1.00 87.31 91 GLU A N 1
ATOM 674 C CA . GLU A 1 91 ? -10.313 -4.161 4.831 1.00 87.31 91 GLU A CA 1
ATOM 675 C C . GLU A 1 91 ? -9.775 -4.581 6.192 1.00 87.31 91 GLU A C 1
ATOM 677 O O . GLU A 1 91 ? -10.547 -4.872 7.110 1.00 87.31 91 GLU A O 1
ATOM 682 N N . LYS A 1 92 ? -8.449 -4.672 6.313 1.00 86.56 92 LYS A N 1
ATOM 683 C CA . LYS A 1 92 ? -7.797 -5.087 7.555 1.00 86.56 92 LYS A CA 1
ATOM 684 C C . LYS A 1 92 ? -7.703 -3.957 8.567 1.00 86.56 92 LYS A C 1
ATOM 686 O O . LYS A 1 92 ? -7.829 -4.227 9.756 1.00 86.56 92 LYS A O 1
ATOM 691 N N . LEU A 1 93 ? -7.494 -2.730 8.103 1.00 86.81 93 LEU A N 1
ATOM 692 C CA . LEU A 1 93 ? -7.393 -1.554 8.958 1.00 86.81 93 LEU A CA 1
ATOM 693 C C . LEU A 1 93 ? -8.759 -1.068 9.436 1.00 86.81 93 LEU A C 1
ATOM 695 O O . LEU A 1 93 ? -8.832 -0.563 10.551 1.00 86.81 93 LEU A O 1
ATOM 699 N N . ARG A 1 94 ? -9.824 -1.244 8.637 1.00 85.25 94 ARG A N 1
ATOM 700 C CA . ARG A 1 94 ? -11.192 -0.785 8.945 1.00 85.25 94 ARG A CA 1
ATOM 701 C C . ARG A 1 94 ? -11.183 0.655 9.472 1.00 85.25 94 ARG A C 1
ATOM 703 O O . ARG A 1 94 ? -10.914 1.572 8.707 1.00 85.25 94 ARG A O 1
ATOM 710 N N . ASP A 1 95 ? -11.373 0.834 10.776 1.00 85.94 95 ASP A N 1
ATOM 711 C CA . ASP A 1 95 ? -11.424 2.127 11.465 1.00 85.94 95 ASP A CA 1
ATOM 712 C C . ASP A 1 95 ? -10.097 2.909 11.398 1.00 85.94 95 ASP A C 1
ATOM 714 O O . ASP A 1 95 ? -10.084 4.134 11.483 1.00 85.94 95 ASP A O 1
ATOM 718 N N . ALA A 1 96 ? -8.967 2.220 11.206 1.00 86.75 96 ALA A N 1
ATOM 719 C CA . ALA A 1 96 ? -7.643 2.829 11.066 1.00 86.75 96 ALA A CA 1
ATOM 720 C C . ALA A 1 96 ? -7.280 3.192 9.612 1.00 86.75 96 ALA A C 1
ATOM 722 O O . ALA A 1 96 ? -6.221 3.780 9.380 1.00 86.75 96 ALA A O 1
ATOM 723 N N . ALA A 1 97 ? -8.121 2.849 8.627 1.00 87.00 97 ALA A N 1
ATOM 724 C CA . ALA A 1 97 ? -7.813 3.034 7.208 1.00 87.00 97 ALA A CA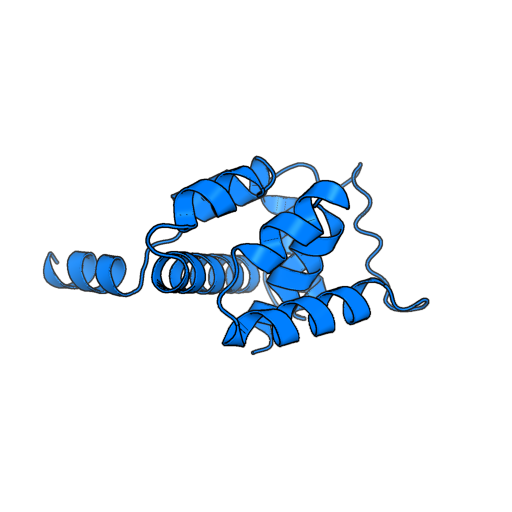 1
ATOM 725 C C . ALA A 1 97 ? -7.604 4.514 6.847 1.00 87.00 97 ALA A C 1
ATOM 727 O O . ALA A 1 97 ? -6.669 4.845 6.117 1.00 87.00 97 ALA A O 1
ATOM 728 N N . ASP A 1 98 ? -8.420 5.407 7.409 1.00 87.56 98 ASP A N 1
ATOM 729 C CA . ASP A 1 98 ? -8.313 6.845 7.160 1.00 87.56 98 ASP A CA 1
ATOM 730 C C . ASP A 1 98 ? -7.021 7.416 7.744 1.00 87.56 98 ASP A C 1
ATOM 732 O O . ASP A 1 98 ? -6.292 8.119 7.044 1.00 87.56 98 ASP A O 1
ATOM 736 N N . ALA A 1 99 ? -6.681 7.054 8.985 1.00 87.81 99 ALA A N 1
ATOM 737 C CA . ALA A 1 99 ? -5.434 7.472 9.623 1.00 87.81 99 ALA A CA 1
ATOM 738 C C . ALA A 1 99 ? -4.208 6.968 8.848 1.00 87.81 99 ALA A C 1
ATOM 740 O O . ALA A 1 99 ? -3.250 7.713 8.643 1.00 87.81 99 ALA A O 1
ATOM 741 N N . TRP A 1 100 ? -4.262 5.729 8.357 1.00 87.94 100 TRP A N 1
ATOM 742 C CA . TRP A 1 100 ? -3.187 5.153 7.556 1.00 87.94 100 TRP A CA 1
ATOM 743 C C . TRP A 1 100 ? -3.048 5.851 6.197 1.00 87.94 100 TRP A C 1
ATOM 745 O O . TRP A 1 100 ? -1.935 6.116 5.754 1.00 87.94 100 TRP A O 1
ATOM 755 N N . SER A 1 101 ? -4.160 6.242 5.566 1.00 88.69 101 SER A N 1
ATOM 756 C CA . SER A 1 101 ? -4.152 6.966 4.284 1.00 88.69 101 SER A CA 1
ATOM 757 C C . SER A 1 101 ? -3.458 8.332 4.342 1.00 88.69 101 SER A C 1
ATOM 759 O O . SER A 1 101 ? -2.886 8.775 3.344 1.00 88.69 101 SER A O 1
ATOM 761 N N . GLN A 1 102 ? -3.476 8.986 5.511 1.00 87.88 102 GLN A N 1
ATOM 762 C CA . GLN A 1 102 ? -2.812 10.276 5.725 1.00 87.88 102 GLN A CA 1
ATOM 763 C C . GLN A 1 102 ? -1.290 10.148 5.755 1.00 87.88 102 GLN A C 1
ATOM 765 O O . GLN A 1 102 ? -0.602 11.104 5.404 1.00 87.88 102 GLN A O 1
ATOM 770 N N . LEU A 1 103 ? -0.780 8.972 6.131 1.00 85.75 103 LEU A N 1
ATOM 771 C CA . LEU A 1 103 ? 0.649 8.670 6.107 1.00 85.75 103 LEU A CA 1
ATOM 772 C C . LEU A 1 103 ? 1.145 8.455 4.676 1.00 85.75 103 LEU A C 1
ATOM 774 O O . LEU A 1 103 ? 2.293 8.745 4.367 1.00 85.75 103 LEU A O 1
ATOM 778 N N . ILE A 1 104 ? 0.285 7.980 3.773 1.00 84.25 104 ILE A N 1
ATOM 779 C CA . ILE A 1 104 ? 0.675 7.743 2.384 1.00 84.25 104 ILE A CA 1
ATOM 780 C C . ILE A 1 104 ? 0.963 9.092 1.688 1.00 84.25 104 ILE A C 1
ATOM 782 O O . ILE A 1 104 ? 0.123 10.006 1.756 1.00 84.25 104 ILE A O 1
ATOM 786 N N . PRO A 1 105 ? 2.093 9.206 0.956 1.00 79.00 105 PRO A N 1
ATOM 787 C CA . PRO A 1 105 ? 2.366 10.333 0.066 1.00 79.00 105 PRO A CA 1
ATOM 788 C C . PRO A 1 105 ? 1.218 10.576 -0.922 1.00 79.00 105 PRO A C 1
ATOM 790 O O . PRO A 1 105 ? 0.471 9.653 -1.256 1.00 79.00 105 PRO A O 1
ATOM 793 N N . GLU A 1 106 ? 1.082 11.805 -1.423 1.00 81.81 106 GLU A N 1
ATOM 794 C CA . GLU A 1 106 ? -0.038 12.219 -2.286 1.00 81.81 106 GLU A CA 1
ATOM 795 C C . GLU A 1 106 ? -0.241 11.276 -3.489 1.00 81.81 106 GLU A C 1
ATOM 797 O O . GLU A 1 106 ? -1.364 10.927 -3.863 1.00 81.81 106 GLU A O 1
ATOM 802 N N . GLU A 1 107 ? 0.856 10.809 -4.074 1.00 77.31 107 GLU A N 1
ATOM 803 C CA . GLU A 1 107 ? 0.885 9.883 -5.199 1.00 77.31 107 GLU A CA 1
ATOM 804 C C . GLU A 1 107 ? 0.260 8.534 -4.850 1.00 77.31 107 GLU A C 1
ATOM 806 O O . GLU A 1 107 ? -0.591 8.022 -5.581 1.00 77.31 107 GLU A O 1
ATOM 811 N N . GLY A 1 108 ? 0.657 7.969 -3.711 1.00 83.50 108 GLY A N 1
ATOM 812 C CA . GLY A 1 108 ? 0.085 6.728 -3.211 1.00 83.50 108 GLY A CA 1
ATOM 813 C C . GLY A 1 108 ? -1.356 6.922 -2.755 1.00 83.50 108 GLY A C 1
ATOM 814 O O . GLY A 1 108 ? -2.170 6.026 -2.952 1.00 83.50 108 GLY A O 1
ATOM 815 N N . ARG A 1 109 ? -1.716 8.105 -2.246 1.00 86.12 109 ARG A N 1
ATOM 816 C CA . ARG A 1 109 ? -3.086 8.421 -1.823 1.00 86.12 109 ARG A CA 1
ATOM 817 C C . ARG A 1 109 ? -4.080 8.370 -2.981 1.00 86.12 109 ARG A C 1
ATOM 819 O O . ARG A 1 109 ? -5.155 7.801 -2.833 1.00 86.12 109 ARG A O 1
ATOM 826 N N . LYS A 1 110 ? -3.690 8.838 -4.171 1.00 85.69 110 LYS A N 1
ATOM 827 C CA . LYS A 1 110 ? -4.516 8.713 -5.391 1.00 85.69 110 LYS A CA 1
ATOM 828 C C . LYS A 1 110 ? -4.791 7.254 -5.763 1.00 85.69 110 LYS A C 1
ATOM 830 O O . LYS A 1 110 ? -5.871 6.936 -6.258 1.00 85.69 110 LYS A O 1
ATOM 835 N N . LEU A 1 111 ? -3.818 6.365 -5.557 1.00 87.25 111 LEU A N 1
ATOM 836 C CA . LEU A 1 111 ? -4.007 4.926 -5.761 1.00 87.25 111 LEU A CA 1
ATOM 837 C C . LEU A 1 111 ? -4.808 4.294 -4.619 1.00 87.25 111 LEU A C 1
ATOM 839 O O . LEU A 1 111 ? -5.625 3.413 -4.871 1.00 87.25 111 LEU A O 1
ATOM 843 N N . TRP A 1 112 ? -4.611 4.768 -3.389 1.00 89.69 112 TRP A N 1
ATOM 844 C CA . TRP A 1 112 ? -5.366 4.357 -2.212 1.00 89.69 112 TRP A CA 1
ATOM 845 C C . TRP A 1 112 ? -6.847 4.637 -2.394 1.00 89.69 112 TRP A C 1
ATOM 847 O O . TRP A 1 112 ? -7.641 3.716 -2.285 1.00 89.69 112 TRP A O 1
ATOM 857 N N . GLU A 1 113 ? -7.236 5.859 -2.741 1.00 88.44 113 GLU A N 1
ATOM 858 C CA . GLU A 1 113 ? -8.636 6.240 -2.963 1.00 88.44 113 GLU A CA 1
ATOM 859 C C . GLU A 1 113 ? -9.318 5.359 -4.016 1.00 88.44 113 GLU A C 1
ATOM 861 O O . GLU A 1 113 ? -10.450 4.929 -3.812 1.00 88.44 113 GLU A O 1
ATOM 866 N N . LYS A 1 114 ? -8.601 5.013 -5.092 1.00 86.75 114 LYS A N 1
ATOM 867 C CA . LYS A 1 114 ? -9.104 4.150 -6.173 1.00 86.75 114 LYS A CA 1
ATOM 868 C C . LYS A 1 114 ? -9.115 2.661 -5.837 1.00 86.75 114 LYS A C 1
ATOM 870 O O . LYS A 1 114 ? -9.793 1.900 -6.522 1.00 86.75 114 LYS A O 1
ATOM 875 N N . ALA A 1 115 ? -8.340 2.225 -4.847 1.00 87.12 115 ALA A N 1
ATOM 876 C CA . ALA A 1 115 ? -8.301 0.828 -4.451 1.00 87.12 115 ALA A CA 1
ATOM 877 C C . ALA A 1 115 ? -9.623 0.448 -3.778 1.00 87.12 115 ALA A C 1
ATOM 879 O O . ALA A 1 115 ? -9.997 1.023 -2.751 1.00 87.12 115 ALA A O 1
ATOM 880 N N . LEU A 1 116 ? -10.312 -0.521 -4.369 1.00 81.69 116 LEU A N 1
ATOM 881 C CA . LEU A 1 116 ? -11.548 -1.078 -3.838 1.00 81.69 116 LEU A CA 1
ATOM 882 C C . LEU A 1 116 ? -11.232 -2.209 -2.861 1.00 81.69 116 LEU A C 1
ATOM 884 O O . LEU A 1 116 ? -10.280 -2.968 -3.066 1.00 81.69 116 LEU A O 1
ATOM 888 N N . THR A 1 117 ? -12.035 -2.326 -1.808 1.00 80.00 117 THR A N 1
ATOM 889 C CA . THR A 1 117 ? -12.044 -3.530 -0.969 1.00 80.00 117 THR A CA 1
ATOM 890 C C . THR A 1 117 ? -12.616 -4.719 -1.752 1.00 80.00 117 THR A C 1
ATOM 892 O O . THR A 1 117 ? -13.267 -4.541 -2.785 1.00 80.00 117 THR A O 1
ATOM 895 N N . VAL A 1 118 ? -12.375 -5.946 -1.289 1.00 72.00 118 VAL A N 1
ATOM 896 C CA . VAL A 1 118 ? -12.989 -7.158 -1.853 1.00 72.00 118 VAL A CA 1
ATOM 897 C C . VAL A 1 118 ? -14.509 -7.064 -1.751 1.00 72.00 118 VAL A C 1
ATOM 899 O O . VAL A 1 118 ? -15.182 -7.366 -2.733 1.00 72.00 118 VAL A O 1
ATOM 902 N N . ASP A 1 119 ? -15.035 -6.563 -0.632 1.00 67.75 119 ASP A N 1
ATOM 903 C CA . ASP A 1 119 ? -16.477 -6.323 -0.464 1.00 67.75 119 ASP A CA 1
ATOM 904 C C . ASP A 1 119 ? -17.023 -5.362 -1.543 1.00 67.75 119 ASP A C 1
ATOM 906 O O . ASP A 1 119 ? -18.009 -5.659 -2.215 1.00 67.75 119 ASP A O 1
ATOM 910 N N . GLN A 1 120 ? -16.323 -4.253 -1.813 1.00 69.69 120 GLN A N 1
ATOM 911 C CA . GLN A 1 120 ? -16.719 -3.298 -2.856 1.00 69.69 120 GLN A CA 1
ATOM 912 C C . GLN A 1 120 ? -16.624 -3.883 -4.271 1.00 69.69 120 GLN A C 1
ATOM 914 O O . GLN A 1 120 ? -17.441 -3.563 -5.133 1.00 69.69 120 GLN A O 1
ATOM 919 N N . LEU A 1 121 ? -15.633 -4.738 -4.538 1.00 64.19 121 LEU A N 1
ATOM 920 C CA . LEU A 1 121 ? -15.519 -5.433 -5.823 1.00 64.19 121 LEU A CA 1
ATOM 921 C C . LEU A 1 121 ? -16.667 -6.427 -6.031 1.00 64.19 121 LEU A C 1
ATOM 923 O O . LEU A 1 121 ? -17.161 -6.560 -7.154 1.00 64.19 121 LEU A O 1
ATOM 927 N N . GLN A 1 122 ? -17.107 -7.098 -4.964 1.00 61.41 122 GLN A N 1
ATOM 928 C CA . GLN A 1 122 ? -18.258 -7.996 -5.013 1.00 61.41 122 GLN A CA 1
ATOM 929 C C . GLN A 1 122 ? -19.552 -7.224 -5.301 1.00 61.41 122 GLN A C 1
ATOM 931 O O . GLN A 1 122 ? -20.282 -7.622 -6.211 1.00 61.41 122 GLN A O 1
ATOM 936 N N . ASP A 1 123 ? -19.781 -6.084 -4.645 1.00 61.41 123 ASP A N 1
ATOM 937 C CA . ASP A 1 123 ? -20.964 -5.238 -4.875 1.00 61.41 123 ASP A CA 1
ATOM 938 C C . ASP A 1 123 ? -21.048 -4.706 -6.316 1.00 61.41 123 ASP A C 1
ATOM 940 O O . ASP A 1 123 ? -22.118 -4.710 -6.931 1.00 61.41 123 ASP A O 1
ATOM 944 N N . VAL A 1 124 ? -19.913 -4.304 -6.901 1.00 59.38 124 VAL A N 1
ATOM 945 C CA . VAL A 1 124 ? -19.863 -3.839 -8.299 1.00 59.38 124 VAL A CA 1
ATOM 946 C C . VAL A 1 124 ? -20.179 -4.977 -9.269 1.00 59.38 124 VAL A C 1
ATOM 948 O O . VAL A 1 124 ? -20.877 -4.757 -10.254 1.00 59.38 124 VAL A O 1
ATOM 951 N N . SER A 1 125 ? -19.716 -6.199 -8.990 1.00 56.75 125 SER A N 1
ATOM 952 C CA . SER A 1 125 ? -19.968 -7.363 -9.852 1.00 56.75 125 SER A CA 1
ATOM 953 C C . SER A 1 125 ? -21.415 -7.865 -9.817 1.00 56.75 125 SER A C 1
ATOM 955 O O . SER A 1 125 ? -21.856 -8.499 -10.770 1.00 56.75 125 SER A O 1
ATOM 957 N N . GLN A 1 126 ? -22.160 -7.567 -8.748 1.00 52.22 126 GLN A N 1
ATOM 958 C CA . GLN A 1 126 ? -23.570 -7.946 -8.606 1.00 52.22 126 GLN A CA 1
ATOM 959 C C . GLN A 1 126 ? -24.542 -6.933 -9.233 1.00 52.22 126 GLN A C 1
ATOM 961 O O . GLN A 1 126 ? -25.734 -7.217 -9.333 1.00 52.22 126 GLN A O 1
ATOM 966 N N . CYS A 1 127 ? -24.050 -5.769 -9.667 1.00 48.91 127 CYS A N 1
ATOM 967 C CA . CYS A 1 127 ? -24.848 -4.733 -10.329 1.00 48.91 127 CYS A CA 1
ATOM 968 C C . CYS A 1 127 ? -24.793 -4.774 -11.871 1.00 48.91 127 CYS A C 1
ATOM 970 O O . CYS A 1 127 ? -25.359 -3.877 -12.500 1.00 48.91 127 CYS A O 1
ATOM 972 N N . VAL A 1 128 ? -24.115 -5.759 -12.478 1.00 44.16 128 VAL A N 1
ATOM 973 C CA . VAL A 1 128 ? -23.942 -5.885 -13.943 1.00 44.16 128 VAL A CA 1
ATOM 974 C C . VAL A 1 128 ? -24.748 -7.046 -14.508 1.00 44.16 128 VAL A C 1
ATOM 976 O O . VAL A 1 128 ? -24.652 -8.157 -13.944 1.00 44.16 128 VAL A O 1
#

pLDDT: mean 76.65, std 14.68, range [36.5, 91.44]

Foldseek 3Di:
DLLLLQLLLLLLVVFDPVLLVVLLVLADPVCNVSNVVSVCQNPDVPNPDPLPCPPDPALRSSLVSSCSSSVNPDSVVSLVSLLQNLQVRCVRSVVCNVVNLVRGDPRSNVSNVVRHHPVRVVVVVVVD

Organism: NCBI:txid2754717

Sequence (128 aa):
MRAVKAVFGVLSTLLPESDMAMARNLLPEALQPVWEDSEGQTRTPGSFIRIQPDRHSGVHGLIEAVCTSGEYLSPAEGMVAISAVFGALKEKLRDAADAWSQLIPEEGRKLWEKALTVDQLQDVSQCV